Protein AF-A0A524AK94-F1 (afdb_monomer_lite)

pLDDT: mean 93.04, std 12.63, range [44.12, 98.75]

Structure (mmCIF, N/CA/C/O backbone):
data_AF-A0A524AK94-F1
#
_entry.id   AF-A0A524AK94-F1
#
loop_
_atom_site.group_PDB
_atom_site.id
_atom_site.type_symbol
_atom_site.label_atom_id
_atom_site.label_alt_id
_atom_site.label_comp_id
_atom_site.label_asym_id
_atom_site.label_entity_id
_atom_site.label_seq_id
_atom_site.pdbx_PDB_ins_code
_atom_site.Cartn_x
_atom_site.Cartn_y
_atom_site.Cartn_z
_atom_site.occupancy
_atom_site.B_iso_or_equiv
_atom_site.auth_seq_id
_atom_site.auth_comp_id
_atom_site.auth_asym_id
_atom_site.auth_atom_id
_atom_site.pdbx_PDB_model_num
ATOM 1 N N . MET A 1 1 ? -31.780 -5.107 2.260 1.00 44.16 1 MET A N 1
ATOM 2 C CA . MET A 1 1 ? -30.578 -5.140 3.117 1.00 44.16 1 MET A CA 1
ATOM 3 C C . MET A 1 1 ? -29.923 -3.767 3.025 1.00 44.16 1 MET A C 1
ATOM 5 O O . MET A 1 1 ? -29.225 -3.517 2.055 1.00 44.16 1 MET A O 1
ATOM 9 N N . SER A 1 2 ? -30.227 -2.844 3.939 1.00 44.12 2 SER A N 1
ATOM 10 C CA . SER A 1 2 ? -29.613 -1.508 3.922 1.00 44.12 2 SER A CA 1
ATOM 11 C C . SER A 1 2 ? -28.257 -1.583 4.615 1.00 44.12 2 SER A C 1
ATOM 13 O O . SER A 1 2 ? -28.196 -1.777 5.827 1.00 44.12 2 SER A O 1
ATOM 15 N N . THR A 1 3 ? -27.169 -1.483 3.855 1.00 52.97 3 THR A N 1
ATOM 16 C CA . THR A 1 3 ? -25.830 -1.308 4.419 1.00 52.97 3 THR A CA 1
ATOM 17 C C . THR A 1 3 ? -25.770 0.089 5.022 1.00 52.97 3 THR A C 1
ATOM 19 O O . THR A 1 3 ? -25.741 1.081 4.299 1.00 52.97 3 THR A O 1
ATOM 22 N N . ASN A 1 4 ? -25.808 0.181 6.350 1.00 54.19 4 ASN A N 1
ATOM 23 C CA . ASN A 1 4 ? -25.441 1.399 7.063 1.00 54.19 4 ASN A CA 1
ATOM 24 C C . ASN A 1 4 ? -23.955 1.652 6.760 1.00 54.19 4 ASN A C 1
ATOM 26 O O . ASN A 1 4 ? -23.084 1.080 7.413 1.00 54.19 4 ASN A O 1
ATOM 30 N N . GLU A 1 5 ? -23.656 2.407 5.702 1.00 61.53 5 GLU A N 1
ATOM 31 C CA . GLU A 1 5 ? -22.283 2.752 5.343 1.00 61.53 5 GLU A CA 1
ATOM 32 C C . GLU A 1 5 ? -21.750 3.753 6.369 1.00 61.53 5 GLU A C 1
ATOM 34 O O . GLU A 1 5 ? -21.894 4.971 6.240 1.00 61.53 5 GLU A O 1
ATOM 39 N N . THR A 1 6 ? -21.138 3.235 7.432 1.00 77.12 6 THR A N 1
ATOM 40 C CA . THR A 1 6 ? -20.270 4.034 8.290 1.00 77.12 6 THR A CA 1
ATOM 41 C C . THR A 1 6 ? -19.136 4.556 7.422 1.00 77.12 6 THR A C 1
ATOM 43 O O . THR A 1 6 ? -18.297 3.781 6.958 1.00 77.12 6 THR A O 1
ATOM 46 N N . LYS A 1 7 ? -19.145 5.867 7.161 1.00 89.31 7 LYS A N 1
ATOM 47 C CA . LYS A 1 7 ? -18.068 6.547 6.436 1.00 89.31 7 LYS A CA 1
ATOM 48 C C . LYS A 1 7 ? -16.712 6.148 7.036 1.00 89.31 7 LYS A C 1
ATOM 50 O O . LYS A 1 7 ? -16.596 6.177 8.264 1.00 89.31 7 LYS A O 1
ATOM 55 N N . PRO A 1 8 ? -15.700 5.836 6.204 1.00 93.56 8 PRO A N 1
ATOM 56 C CA . PRO A 1 8 ? -14.357 5.568 6.694 1.00 93.56 8 PRO A CA 1
ATOM 57 C C . PRO A 1 8 ? -13.851 6.736 7.540 1.00 93.56 8 PRO A C 1
ATOM 59 O O . PRO A 1 8 ? -14.066 7.905 7.188 1.00 93.56 8 PRO A O 1
ATOM 62 N N . SER A 1 9 ? -13.178 6.423 8.641 1.00 96.12 9 SER A N 1
ATOM 63 C CA . SER A 1 9 ? -12.605 7.429 9.528 1.00 96.12 9 SER A CA 1
ATOM 64 C C . SER A 1 9 ? -11.536 8.260 8.808 1.00 96.12 9 SER A C 1
ATOM 66 O O . SER A 1 9 ? -11.012 7.882 7.754 1.00 96.12 9 SER A O 1
ATOM 68 N N . THR A 1 10 ? -11.183 9.416 9.371 1.00 97.12 10 THR A N 1
ATOM 69 C CA . THR A 1 10 ? -10.072 10.221 8.843 1.00 97.12 10 THR A CA 1
ATOM 70 C C . THR A 1 10 ? -8.773 9.415 8.801 1.00 97.12 10 THR A C 1
ATOM 72 O O . THR A 1 10 ? -8.079 9.463 7.790 1.00 97.12 10 THR A O 1
ATOM 75 N N . ASP A 1 11 ? -8.491 8.606 9.822 1.00 97.75 11 ASP A N 1
ATOM 76 C CA . ASP A 1 11 ? -7.282 7.776 9.887 1.00 97.75 11 ASP A CA 1
ATOM 77 C C . ASP A 1 11 ? -7.266 6.699 8.801 1.00 97.75 11 ASP A C 1
ATOM 79 O O . ASP A 1 11 ? -6.240 6.469 8.159 1.00 97.75 11 ASP A O 1
ATOM 83 N N . GLU A 1 12 ? -8.413 6.071 8.534 1.00 98.00 12 GLU A N 1
ATOM 84 C CA . GLU A 1 12 ? -8.551 5.117 7.435 1.00 98.00 12 GLU A CA 1
ATOM 85 C C . GLU A 1 12 ? -8.316 5.800 6.084 1.00 98.00 12 GLU A C 1
ATOM 87 O O . GLU A 1 12 ? -7.603 5.278 5.225 1.00 98.00 12 GLU A O 1
ATOM 92 N N . ARG A 1 13 ? -8.858 7.006 5.896 1.00 98.00 13 ARG A N 1
ATOM 93 C CA . ARG A 1 13 ? -8.667 7.787 4.667 1.00 98.00 13 ARG A CA 1
ATOM 94 C C . ARG A 1 13 ? -7.217 8.229 4.483 1.00 98.00 13 ARG A C 1
ATOM 96 O O . ARG A 1 13 ? -6.707 8.127 3.371 1.00 98.00 13 ARG A O 1
ATOM 103 N N . VAL A 1 14 ? -6.548 8.671 5.547 1.00 98.50 14 VAL A N 1
ATOM 104 C CA . VAL A 1 14 ? -5.128 9.054 5.518 1.00 98.50 14 VAL A CA 1
ATOM 105 C C . VAL A 1 14 ? -4.254 7.834 5.254 1.00 98.50 14 VAL A C 1
ATOM 107 O O . VAL A 1 14 ? -3.382 7.890 4.395 1.00 98.50 14 VAL A O 1
ATOM 110 N N . THR A 1 15 ? -4.517 6.705 5.912 1.00 98.56 15 THR A N 1
ATOM 111 C CA . THR A 1 15 ? -3.748 5.470 5.694 1.00 98.56 15 THR A CA 1
ATOM 112 C C . THR A 1 15 ? -3.913 4.953 4.264 1.00 98.56 15 THR A C 1
ATOM 114 O O . THR A 1 15 ? -2.935 4.558 3.633 1.00 98.56 15 THR A O 1
ATOM 117 N N . ALA A 1 16 ? -5.130 5.008 3.713 1.00 98.50 16 ALA A N 1
ATOM 118 C CA . ALA A 1 16 ? -5.371 4.703 2.306 1.00 98.50 16 ALA A CA 1
ATOM 119 C C . ALA A 1 16 ? -4.613 5.667 1.374 1.00 98.50 16 ALA A C 1
ATOM 121 O O . ALA A 1 16 ? -3.981 5.220 0.421 1.00 98.50 16 ALA A O 1
ATOM 122 N N . ALA A 1 17 ? -4.618 6.973 1.667 1.00 98.50 17 ALA A N 1
ATOM 123 C CA . ALA A 1 17 ? -3.863 7.959 0.896 1.00 98.50 17 ALA A CA 1
ATOM 124 C C . ALA A 1 17 ? -2.347 7.699 0.947 1.00 98.50 17 ALA A C 1
ATOM 126 O O . ALA A 1 17 ? -1.684 7.796 -0.081 1.00 98.50 17 ALA A O 1
ATOM 127 N N . LEU A 1 18 ? -1.805 7.299 2.102 1.00 98.56 18 LEU A N 1
ATOM 128 C CA . LEU A 1 18 ? -0.399 6.911 2.245 1.00 98.56 18 LEU A CA 1
ATOM 129 C C . LEU A 1 18 ? -0.057 5.673 1.407 1.00 98.56 18 LEU A C 1
ATOM 131 O O . LEU A 1 18 ? 0.995 5.654 0.774 1.00 98.56 18 LEU A O 1
ATOM 135 N N . ALA A 1 19 ? -0.947 4.677 1.338 1.00 98.56 19 ALA A N 1
ATOM 136 C CA . ALA A 1 19 ? -0.733 3.488 0.510 1.00 98.56 19 ALA A CA 1
ATOM 137 C C . ALA A 1 19 ? -0.583 3.811 -0.983 1.00 98.56 19 ALA A C 1
ATOM 139 O O . ALA A 1 19 ? 0.177 3.147 -1.683 1.00 98.56 19 ALA A O 1
ATOM 140 N N . HIS A 1 20 ? -1.255 4.856 -1.469 1.00 98.44 20 HIS A N 1
ATOM 141 C CA . HIS A 1 20 ? -1.034 5.380 -2.820 1.00 98.44 20 HIS A CA 1
ATOM 142 C C . HIS A 1 20 ? 0.186 6.305 -2.888 1.00 98.44 20 HIS A C 1
ATOM 144 O O . HIS A 1 20 ? 0.961 6.234 -3.835 1.00 98.44 20 HIS A O 1
ATOM 150 N N . GLY A 1 21 ? 0.396 7.140 -1.868 1.00 98.12 21 GLY A N 1
ATOM 151 C CA . GLY A 1 21 ? 1.469 8.133 -1.821 1.00 98.12 21 GLY A CA 1
ATOM 152 C C . GLY A 1 21 ? 2.880 7.545 -1.872 1.00 98.12 21 GLY A C 1
ATOM 153 O O . GLY A 1 21 ? 3.780 8.193 -2.399 1.00 98.12 21 GLY A O 1
ATOM 154 N N . VAL A 1 22 ? 3.081 6.307 -1.407 1.00 97.81 22 VAL A N 1
ATOM 155 C CA . VAL A 1 22 ? 4.387 5.622 -1.481 1.00 97.81 22 VAL A CA 1
ATOM 156 C C . VAL A 1 22 ? 4.878 5.358 -2.909 1.00 97.81 22 VAL A C 1
ATOM 158 O O . VAL A 1 22 ? 6.052 5.040 -3.076 1.00 97.81 22 VAL A O 1
ATOM 161 N N . VAL A 1 23 ? 4.053 5.570 -3.943 1.00 96.69 23 VAL A N 1
ATOM 162 C CA . VAL A 1 23 ? 4.466 5.487 -5.358 1.00 96.69 23 VAL A CA 1
ATOM 163 C C . VAL A 1 23 ? 5.674 6.371 -5.693 1.00 96.69 23 VAL A C 1
ATOM 165 O O . VAL A 1 23 ? 6.455 6.043 -6.583 1.00 96.69 23 VAL A O 1
ATOM 168 N N . ILE A 1 24 ? 5.888 7.460 -4.945 1.00 96.38 24 ILE A N 1
ATOM 169 C CA . ILE A 1 24 ? 7.056 8.342 -5.110 1.00 96.38 24 ILE A CA 1
ATOM 170 C C . ILE A 1 24 ? 8.393 7.631 -4.847 1.00 96.38 24 ILE A C 1
ATOM 172 O O . ILE A 1 24 ? 9.439 8.115 -5.268 1.00 96.38 24 ILE A O 1
ATOM 176 N N . ALA A 1 25 ? 8.369 6.481 -4.166 1.00 95.62 25 ALA A N 1
ATOM 177 C CA . ALA A 1 25 ? 9.536 5.640 -3.919 1.00 95.62 25 ALA A CA 1
ATOM 178 C C . ALA A 1 25 ? 9.863 4.697 -5.100 1.00 95.62 25 ALA A C 1
ATOM 180 O O . ALA A 1 25 ? 10.606 3.728 -4.927 1.00 95.62 25 ALA A O 1
ATOM 181 N N . TYR A 1 26 ? 9.317 4.961 -6.294 1.00 90.50 26 TYR A N 1
ATOM 182 C CA . TYR A 1 26 ? 9.505 4.156 -7.505 1.00 90.50 26 TYR A CA 1
ATOM 183 C C . TYR A 1 26 ? 9.139 2.680 -7.260 1.00 90.50 26 TYR A C 1
ATOM 185 O O . TYR A 1 26 ? 8.093 2.395 -6.678 1.00 90.50 26 TYR A O 1
ATOM 193 N N . GLY A 1 27 ? 9.983 1.723 -7.664 1.00 85.38 27 GLY A N 1
ATOM 194 C CA . GLY A 1 27 ? 9.703 0.289 -7.517 1.00 85.38 27 GLY A CA 1
ATOM 195 C C . GLY A 1 27 ? 9.462 -0.178 -6.074 1.00 85.38 27 GLY A C 1
ATOM 196 O O . GLY A 1 27 ? 8.789 -1.186 -5.867 1.00 85.38 27 GLY A O 1
ATOM 197 N N . LEU A 1 28 ? 9.930 0.570 -5.066 1.00 95.19 28 LEU A N 1
ATOM 198 C CA . LEU A 1 28 ? 9.653 0.266 -3.657 1.00 95.19 28 LEU A CA 1
ATOM 199 C C . LEU A 1 28 ? 8.242 0.684 -3.215 1.00 95.19 28 LEU A C 1
ATOM 201 O O . LEU A 1 28 ? 7.761 0.194 -2.193 1.00 95.19 28 LEU A O 1
ATOM 205 N N . GLY A 1 29 ? 7.552 1.537 -3.977 1.00 94.81 29 GLY A N 1
ATOM 206 C CA . GLY A 1 29 ? 6.194 1.977 -3.661 1.00 94.81 29 GLY A CA 1
ATOM 207 C C . GLY A 1 29 ? 5.202 0.815 -3.590 1.00 94.81 29 GLY A C 1
ATOM 208 O O . GLY A 1 29 ? 4.451 0.699 -2.619 1.00 94.81 29 GLY A O 1
ATOM 209 N N . ALA A 1 30 ? 5.275 -0.121 -4.544 1.00 96.44 30 ALA A N 1
ATOM 210 C CA . ALA A 1 30 ? 4.430 -1.316 -4.553 1.00 96.44 30 ALA A CA 1
ATOM 211 C C . ALA A 1 30 ? 4.636 -2.179 -3.293 1.00 96.44 30 ALA A C 1
ATOM 213 O O . ALA A 1 30 ? 3.671 -2.688 -2.719 1.00 96.44 30 ALA A O 1
ATOM 214 N N . VAL A 1 31 ? 5.884 -2.283 -2.816 1.00 97.94 31 VAL A N 1
ATOM 215 C CA . VAL A 1 31 ? 6.219 -2.974 -1.561 1.00 97.94 31 VAL A CA 1
ATOM 216 C C . VAL A 1 31 ? 5.627 -2.229 -0.363 1.00 97.94 31 VAL A C 1
ATOM 218 O O . VAL A 1 31 ? 5.001 -2.852 0.492 1.00 97.94 31 VAL A O 1
ATOM 221 N N . GLY A 1 32 ? 5.755 -0.900 -0.316 1.00 98.19 32 GLY A N 1
ATOM 222 C CA . GLY A 1 32 ? 5.168 -0.073 0.743 1.00 98.19 32 GLY A CA 1
ATOM 223 C C . GLY A 1 32 ? 3.645 -0.223 0.838 1.00 98.19 32 GLY A C 1
ATOM 224 O O . GLY A 1 32 ? 3.105 -0.424 1.928 1.00 98.19 32 GLY A O 1
ATOM 225 N N . ALA A 1 33 ? 2.952 -0.212 -0.302 1.00 98.25 33 ALA A N 1
ATOM 226 C CA . ALA A 1 33 ? 1.509 -0.423 -0.369 1.00 98.25 33 ALA A CA 1
ATOM 227 C C . ALA A 1 33 ? 1.111 -1.837 0.097 1.00 98.25 33 ALA A C 1
ATOM 229 O O . ALA A 1 33 ? 0.149 -1.992 0.853 1.00 98.25 33 ALA A O 1
ATOM 230 N N . ALA A 1 34 ? 1.886 -2.863 -0.276 1.00 98.44 34 ALA A N 1
ATOM 231 C CA . ALA A 1 34 ? 1.671 -4.238 0.175 1.00 98.44 34 ALA A CA 1
ATOM 232 C C . ALA A 1 34 ? 1.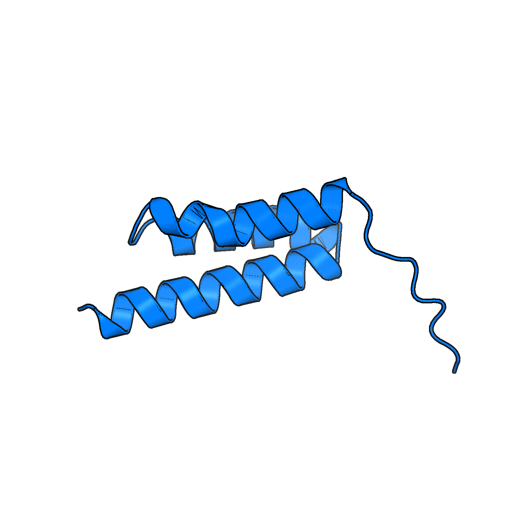892 -4.406 1.691 1.00 98.44 34 ALA A C 1
ATOM 234 O O . ALA A 1 34 ? 1.130 -5.117 2.348 1.00 98.44 34 ALA A O 1
ATOM 235 N N . VAL A 1 35 ? 2.880 -3.717 2.274 1.00 98.62 35 VAL A N 1
ATOM 236 C CA . VAL A 1 35 ? 3.088 -3.689 3.732 1.00 98.62 35 VAL A CA 1
ATOM 237 C C . VAL A 1 35 ? 1.892 -3.049 4.437 1.00 98.62 35 VAL A C 1
ATOM 239 O O . VAL A 1 35 ? 1.384 -3.614 5.406 1.00 98.62 35 VAL A O 1
ATOM 242 N N . ILE A 1 36 ? 1.383 -1.918 3.936 1.00 98.50 36 ILE A N 1
ATOM 243 C CA . ILE A 1 36 ? 0.183 -1.283 4.504 1.00 98.50 36 ILE A CA 1
ATOM 244 C C . ILE A 1 36 ? -1.022 -2.227 4.413 1.00 98.50 36 ILE A C 1
ATOM 246 O O . ILE A 1 36 ? -1.764 -2.359 5.388 1.00 98.50 36 ILE A O 1
ATOM 250 N N . TRP A 1 37 ? -1.190 -2.935 3.292 1.00 98.69 37 TRP A N 1
ATOM 251 C CA . TRP A 1 37 ? -2.224 -3.960 3.161 1.00 98.69 37 TRP A CA 1
ATOM 252 C C . TRP A 1 37 ? -2.086 -5.043 4.236 1.00 98.69 37 TRP A C 1
ATOM 254 O O . TRP A 1 37 ? -3.049 -5.299 4.955 1.00 98.69 37 TRP A O 1
ATOM 264 N N . LEU A 1 38 ? -0.895 -5.627 4.410 1.00 98.62 38 LEU A N 1
ATOM 265 C CA . LEU A 1 38 ? -0.652 -6.669 5.414 1.00 98.62 38 LEU A CA 1
ATOM 266 C C . LEU A 1 38 ? -0.996 -6.210 6.837 1.00 98.62 38 LEU A C 1
ATOM 268 O O . LEU A 1 38 ? -1.617 -6.964 7.585 1.00 98.62 38 LEU A O 1
ATOM 272 N N . LEU A 1 39 ? -0.634 -4.975 7.196 1.00 98.44 39 LEU A N 1
ATOM 273 C CA . LEU A 1 39 ? -0.869 -4.414 8.530 1.00 98.44 39 LEU A CA 1
ATOM 274 C C . LEU A 1 39 ? -2.336 -4.045 8.792 1.00 98.44 39 LEU A C 1
ATOM 276 O O . LEU A 1 39 ? -2.763 -4.025 9.951 1.00 98.44 39 LEU A O 1
ATOM 280 N N . GLN A 1 40 ? -3.097 -3.739 7.736 1.00 98.19 40 GLN A N 1
ATOM 281 C CA . GLN A 1 40 ? -4.464 -3.220 7.836 1.00 98.19 40 GLN A CA 1
ATOM 282 C C . GLN A 1 40 ? -5.542 -4.226 7.409 1.00 98.19 40 GLN A C 1
ATOM 284 O O . GLN A 1 40 ? -6.713 -3.984 7.707 1.00 98.19 40 GLN A O 1
ATOM 289 N N . LYS A 1 41 ? -5.182 -5.366 6.789 1.00 97.50 41 LYS A N 1
ATOM 290 C CA . LYS A 1 41 ? -6.130 -6.367 6.248 1.00 97.50 41 LYS A CA 1
ATOM 291 C C . LYS A 1 41 ? -7.166 -6.867 7.255 1.00 97.50 41 LYS A C 1
ATOM 293 O O . LYS A 1 41 ? -8.280 -7.194 6.862 1.00 97.50 41 LYS A O 1
ATOM 298 N N . GLU A 1 42 ? -6.813 -6.892 8.538 1.00 97.69 42 GLU A N 1
ATOM 299 C CA . GLU A 1 42 ? -7.684 -7.368 9.625 1.00 97.6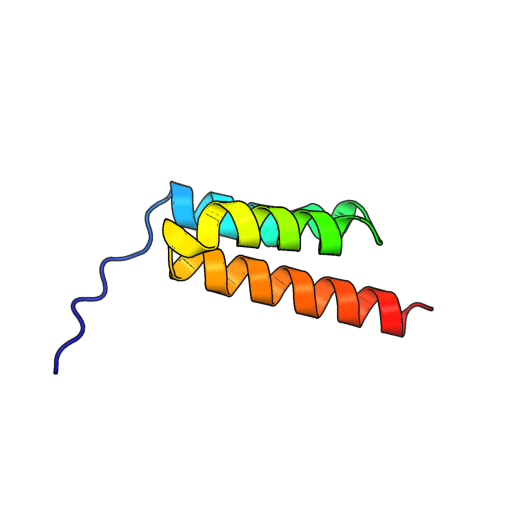9 42 GLU A CA 1
ATOM 300 C C . GLU A 1 42 ? -8.334 -6.226 10.417 1.00 97.69 42 GLU A C 1
ATOM 302 O O . GLU A 1 42 ? -9.268 -6.460 11.176 1.00 97.69 42 GLU A O 1
ATOM 307 N N . LYS A 1 43 ? -7.861 -4.987 10.236 1.00 96.06 43 LYS A N 1
ATOM 308 C CA . LYS A 1 43 ? -8.307 -3.813 11.003 1.00 96.06 43 LYS A CA 1
ATOM 309 C C . LYS A 1 43 ? -9.332 -2.975 10.252 1.00 96.06 43 LYS A C 1
ATOM 311 O O . LYS A 1 43 ? -10.254 -2.446 10.859 1.00 96.06 43 LYS A O 1
ATOM 316 N N . SER A 1 44 ? -9.169 -2.840 8.936 1.00 97.12 44 SER A N 1
ATOM 317 C CA . SER A 1 44 ? -10.060 -2.041 8.098 1.00 97.12 44 SER A CA 1
ATOM 318 C C . SER A 1 44 ? -10.186 -2.640 6.707 1.00 97.12 44 SER A C 1
ATOM 320 O O . SER A 1 44 ? -9.231 -2.665 5.930 1.00 97.12 44 SER A O 1
ATOM 322 N N . ARG A 1 45 ? -11.409 -3.050 6.353 1.00 96.69 45 ARG A N 1
ATOM 323 C CA . ARG A 1 45 ? -11.725 -3.521 4.997 1.00 96.69 45 ARG A CA 1
ATOM 324 C C . ARG A 1 45 ? -11.519 -2.424 3.952 1.00 96.69 45 ARG A C 1
ATOM 326 O O . ARG A 1 45 ? -11.089 -2.728 2.843 1.00 96.69 45 ARG A O 1
ATOM 333 N N . TYR A 1 46 ? -11.796 -1.168 4.311 1.00 97.12 46 TYR A N 1
ATOM 334 C CA . TYR A 1 46 ? -11.605 -0.020 3.426 1.00 97.12 46 TYR A CA 1
ATOM 335 C C . TYR A 1 46 ? -10.119 0.203 3.117 1.00 97.12 46 TYR A C 1
ATOM 337 O O . TYR A 1 46 ? -9.734 0.235 1.947 1.00 97.1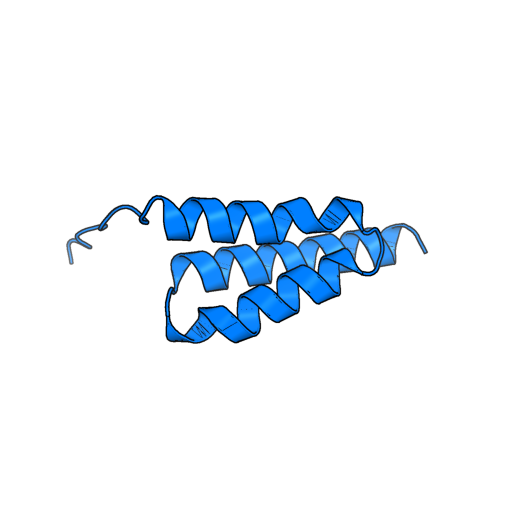2 46 TYR A O 1
ATOM 345 N N . VAL A 1 47 ? -9.272 0.294 4.150 1.00 98.31 47 VAL A N 1
ATOM 346 C CA . VAL A 1 47 ? -7.827 0.504 3.960 1.00 98.31 47 VAL A CA 1
ATOM 347 C C . VAL A 1 47 ? -7.196 -0.688 3.257 1.00 98.31 47 VAL A C 1
ATOM 349 O O . VAL A 1 47 ? -6.384 -0.496 2.359 1.00 98.31 47 VAL A O 1
ATOM 352 N N . ALA A 1 48 ? -7.598 -1.911 3.610 1.00 98.50 48 ALA A N 1
ATOM 353 C CA . ALA A 1 48 ? -7.115 -3.117 2.952 1.00 98.50 48 ALA A CA 1
ATOM 354 C C . ALA A 1 48 ? -7.406 -3.093 1.444 1.00 98.50 48 ALA A C 1
ATOM 356 O O . ALA A 1 48 ? -6.509 -3.308 0.635 1.00 98.50 48 ALA A O 1
ATOM 357 N N . PHE A 1 49 ? -8.639 -2.779 1.046 1.00 98.44 49 PHE A N 1
ATOM 358 C CA . PHE A 1 49 ? -8.984 -2.705 -0.370 1.00 98.44 49 PHE A CA 1
ATOM 359 C C . PHE A 1 49 ? -8.163 -1.635 -1.108 1.00 98.44 49 PHE A C 1
ATOM 361 O O . PHE A 1 49 ? -7.592 -1.917 -2.159 1.00 98.44 49 PHE A O 1
ATOM 368 N N . GLN A 1 50 ? -8.047 -0.435 -0.531 1.00 98.69 50 GLN A N 1
ATOM 369 C CA . GLN A 1 50 ? -7.282 0.668 -1.122 1.00 98.69 50 GLN A CA 1
ATOM 370 C C . GLN A 1 50 ? -5.782 0.365 -1.218 1.00 98.69 50 GLN A C 1
ATOM 372 O O . GLN A 1 50 ? -5.167 0.627 -2.247 1.00 98.69 50 GLN A O 1
ATOM 377 N N . ALA A 1 51 ? -5.194 -0.234 -0.183 1.00 98.75 51 ALA A N 1
ATOM 378 C CA . ALA A 1 51 ? -3.779 -0.584 -0.166 1.00 98.75 51 ALA A CA 1
ATOM 379 C C . ALA A 1 51 ? -3.445 -1.716 -1.147 1.00 98.75 51 ALA A C 1
ATOM 381 O O . ALA A 1 51 ? -2.427 -1.648 -1.832 1.00 98.75 51 ALA A O 1
ATOM 382 N N . LEU A 1 52 ? -4.320 -2.721 -1.278 1.00 98.69 52 LEU A N 1
ATOM 383 C CA . LEU A 1 52 ? -4.153 -3.768 -2.286 1.00 98.69 52 LEU A CA 1
ATOM 384 C C . LEU A 1 52 ? -4.279 -3.197 -3.703 1.00 98.69 52 LEU A C 1
ATOM 386 O O . LEU A 1 52 ? -3.466 -3.519 -4.566 1.00 98.69 52 LEU A O 1
ATOM 390 N N . GLN A 1 53 ? -5.258 -2.315 -3.933 1.00 98.75 53 GLN A N 1
ATOM 391 C CA . GLN A 1 53 ? -5.407 -1.606 -5.203 1.00 98.75 53 GLN A CA 1
ATOM 392 C C . GLN A 1 53 ? -4.140 -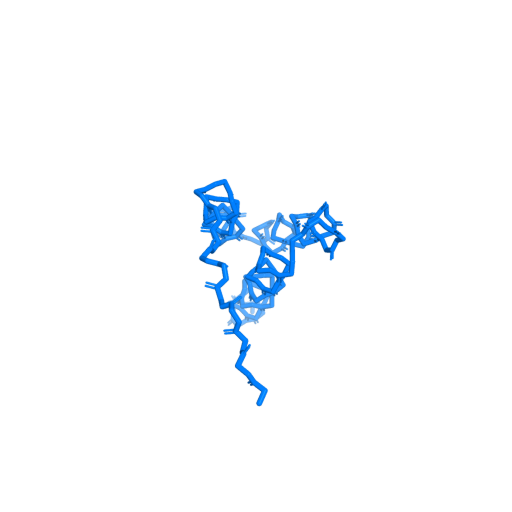0.804 -5.541 1.00 98.75 53 GLN A C 1
ATOM 394 O O . GLN A 1 53 ? -3.630 -0.905 -6.657 1.00 98.75 53 GLN A O 1
ATOM 399 N N . ALA A 1 54 ? -3.607 -0.055 -4.575 1.00 98.56 54 ALA A N 1
ATOM 400 C CA . ALA A 1 54 ? -2.374 0.704 -4.733 1.00 98.56 54 ALA A CA 1
ATOM 401 C C . ALA A 1 54 ? -1.183 -0.208 -5.072 1.00 98.56 54 ALA A C 1
ATOM 403 O O . ALA A 1 54 ? -0.455 0.074 -6.020 1.00 98.56 54 ALA A O 1
ATOM 404 N N . ALA A 1 55 ? -1.018 -1.327 -4.360 1.00 98.44 55 ALA A N 1
ATOM 405 C CA . ALA A 1 55 ? 0.058 -2.284 -4.610 1.00 98.44 55 ALA A CA 1
ATOM 406 C C . ALA A 1 55 ? -0.014 -2.874 -6.026 1.00 98.44 55 ALA A C 1
ATOM 408 O O . ALA A 1 55 ? 0.998 -2.920 -6.724 1.00 98.44 55 ALA A O 1
ATOM 409 N N . VAL A 1 56 ? -1.211 -3.268 -6.475 1.00 98.44 56 VA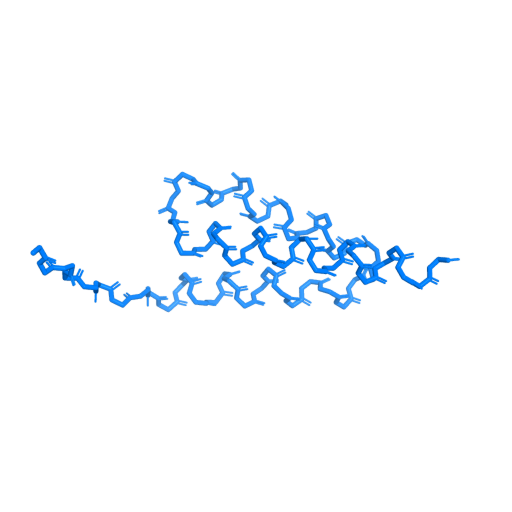L A N 1
ATOM 410 C CA . VAL A 1 56 ? -1.425 -3.832 -7.816 1.00 98.44 56 VAL A CA 1
ATOM 411 C C . VAL A 1 56 ? -1.127 -2.805 -8.906 1.00 98.44 56 VAL A C 1
ATOM 413 O O . VAL A 1 56 ? -0.397 -3.123 -9.841 1.00 98.44 56 VAL A O 1
ATOM 416 N N . TYR A 1 57 ? -1.640 -1.574 -8.800 1.00 98.19 57 TYR A N 1
ATOM 417 C CA . TYR A 1 57 ? -1.394 -0.558 -9.829 1.00 98.19 57 TYR A CA 1
ATOM 418 C C . TYR A 1 57 ? 0.055 -0.086 -9.863 1.00 98.19 57 TYR A C 1
ATOM 420 O O . TYR A 1 57 ? 0.597 0.108 -10.947 1.00 98.19 57 TYR A O 1
ATOM 428 N N . GLN A 1 58 ? 0.698 0.071 -8.706 1.00 97.75 58 GLN A N 1
ATOM 429 C CA . GLN A 1 58 ? 2.111 0.445 -8.656 1.00 97.75 58 GLN A CA 1
ATOM 430 C C . GLN A 1 58 ? 2.997 -0.665 -9.232 1.00 97.75 58 GLN A C 1
ATOM 432 O O . GLN A 1 58 ? 3.914 -0.372 -9.994 1.00 97.75 58 GLN A O 1
ATOM 437 N N . LEU A 1 59 ? 2.689 -1.936 -8.947 1.00 97.69 59 LEU A N 1
ATOM 438 C CA . LEU A 1 59 ? 3.382 -3.072 -9.555 1.00 97.69 59 LEU A CA 1
ATOM 439 C C . LEU A 1 59 ? 3.152 -3.130 -11.070 1.00 97.69 59 LEU A C 1
ATOM 441 O O . LEU A 1 59 ? 4.105 -3.288 -11.824 1.00 97.69 59 LEU A O 1
ATOM 445 N N . ALA A 1 60 ? 1.909 -2.970 -11.528 1.00 97.88 60 ALA A N 1
ATOM 446 C CA . ALA A 1 60 ? 1.595 -2.945 -12.954 1.00 97.88 60 ALA A CA 1
ATOM 447 C C . ALA A 1 60 ? 2.317 -1.793 -13.671 1.00 97.88 60 ALA A C 1
ATOM 449 O O . ALA A 1 60 ? 2.894 -2.001 -14.733 1.00 97.88 60 ALA A O 1
ATOM 450 N N . GLY A 1 61 ? 2.344 -0.602 -13.066 1.00 96.06 61 GLY A N 1
ATOM 451 C CA . GLY A 1 61 ? 3.088 0.546 -13.578 1.00 96.06 61 GLY A CA 1
ATOM 452 C C . GLY A 1 61 ? 4.587 0.270 -13.685 1.00 96.06 61 GLY A C 1
ATOM 453 O O . GLY A 1 61 ? 5.176 0.555 -14.723 1.00 96.06 61 GLY A O 1
ATOM 454 N N . LEU A 1 62 ? 5.183 -0.354 -12.662 1.00 95.06 62 LEU A N 1
ATOM 455 C CA . LEU A 1 62 ? 6.590 -0.760 -12.680 1.00 95.06 62 LEU A CA 1
ATOM 456 C C . LEU A 1 62 ? 6.887 -1.744 -13.822 1.00 95.06 62 LEU A C 1
ATOM 458 O O . LEU A 1 62 ? 7.891 -1.594 -14.506 1.00 95.06 62 LEU A O 1
ATOM 462 N N . LEU A 1 63 ? 6.011 -2.730 -14.042 1.00 95.88 63 LEU A N 1
AT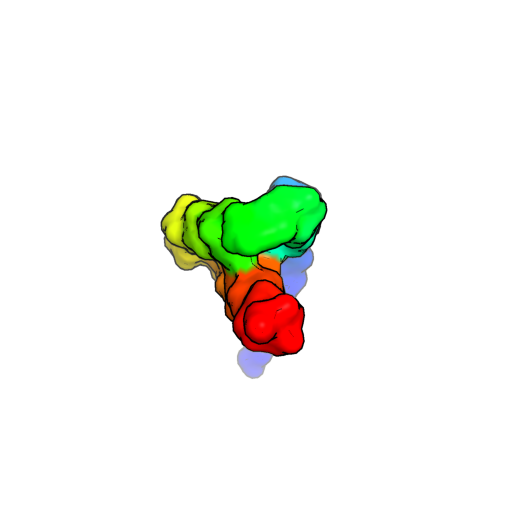OM 463 C CA . LEU A 1 63 ? 6.172 -3.720 -15.111 1.00 95.88 63 LEU A CA 1
ATOM 464 C C . LEU A 1 63 ? 6.041 -3.113 -16.511 1.00 95.88 63 LEU A C 1
ATOM 466 O O . LEU A 1 63 ? 6.697 -3.582 -17.429 1.00 95.88 63 LEU A O 1
ATOM 470 N N . VAL A 1 64 ? 5.205 -2.086 -16.684 1.00 96.25 64 VAL A N 1
ATOM 471 C CA . VAL A 1 64 ? 5.061 -1.368 -17.964 1.00 96.25 64 VAL A CA 1
ATOM 472 C C . VAL A 1 64 ? 6.287 -0.501 -18.275 1.00 96.25 64 VAL A C 1
ATOM 474 O O . VAL A 1 64 ? 6.554 -0.209 -19.436 1.00 96.25 64 VAL A O 1
ATOM 477 N N . GLN A 1 65 ? 7.008 -0.057 -17.247 1.00 89.12 65 GLN A N 1
ATOM 478 C CA . GLN A 1 65 ? 8.192 0.796 -17.380 1.00 89.12 65 GLN A CA 1
ATOM 479 C C . GLN A 1 65 ? 9.500 0.016 -17.582 1.00 89.12 65 GLN A C 1
ATOM 481 O O . GLN A 1 65 ? 10.529 0.645 -17.833 1.00 89.12 65 GLN A O 1
ATOM 486 N N . LEU A 1 66 ? 9.464 -1.311 -17.433 1.00 84.88 66 LEU A N 1
ATOM 487 C CA . LEU A 1 66 ? 10.595 -2.217 -17.628 1.00 84.88 66 LEU A CA 1
ATOM 488 C C . LEU A 1 66 ? 10.707 -2.655 -19.093 1.00 84.88 66 LEU A C 1
ATOM 490 O O . LEU A 1 66 ? 11.857 -2.711 -19.583 1.00 84.88 66 LEU A O 1
#

Sequence (66 aa):
MSTNETKPSTDERVTAALAHGVVIAYGLGAVGAAVIWLLQKEKSRYVAFQALQAAVYQLAGLLVQL

Radius of gyration: 12.88 Å; chains: 1; bounding box: 41×18×29 Å

Foldseek 3Di:
DDPPPPDDDPVLVVLLVQLLVLCVVQLCSLVSLVVSLVVCVVPDPSSNVSSPVSNVVSNVVNVVVD

Secondary structure (DSSP, 8-state):
------PPPHHHHHHHHHHHHGGGGTHHHHHHHHHHHHHHTTT-HHHHHHHHHHHHHHHHHHHHT-

=== Feature glossary ===
Reading guide. The protein is described through the following features:

Foldseek 3Di. A 3Di character summarizes, for each residue, the relative orientation of the Cα frame of its nearest spatial neighbor. Because it encodes fold topology rather than chemistry, 3Di alignments detect remote structural similarity that sequence alignment misses.

Contact-map, Ramachandran, and PAE plots. Plot images: a contact map (which residues are close in 3D, as an N×N binary image), a Ramachandran scatter (backbone torsion angles, revealing secondary-structure composition at a glance), and — for AlphaFold structures — a PAE heatmap (pairwise prediction confidence).

Radius of gyration, Cα contacts, bounding box. Radius of gyration (Rg) is the root-mean-square distance of Cα atoms from their centroid — a single number for overall size and compactness. A globular domain of N residues has Rg ≈ 2.2·N^0.38 Å; an extended or disordered chain has a much larger Rg. The Cα contact count is the number of residue pairs whose Cα atoms are within 8 Å and are more than four positions apart in sequence — a standard proxy for tertiary packing density. The bounding box is the smallest axis-aligned box enclosing all Cα atoms.

Secondary structure (8-state, DSSP). Eight-state secondary structure (DSSP): H is the canonical α-helix, G the tighter 3₁₀-helix, I the wider π-helix; E/B are β-structure, T and S are turns and bends, and '-' is everything else. DSSP derives these from the pattern of main-chain N–H···O=C hydrogen bonds, not from the sequence.

B-factor. B-factor (Debye–Waller factor) reflects atomic displacement in the crystal lattice. It is an experimental observable (units Å²), not a prediction; low values mean the atom is pinned down, high values mean it moves or is heterogeneous across the crystal.

pLDDT. pLDDT is the predicted lDDT-Cα score: AlphaFold's confidence that the local environment of each residue (all inter-atomic distances within 15 Å) is correctly placed. It is a per-residue number between 0 and 100, with higher meaning more reliable.

Nearest PDB structures. Nearest PDB neighbors are the top structural matches found by Foldseek when searching this structure against the entire Protein Data Bank. Each hit reports a TM-score (0 to 1; >0.5 almost always implies the same fold) and an E-value. These are *structural* homologs — they may share no detectable sequence similarity.

Solvent-accessible surface area. Accessible surface area quantifies burial. A residue with SASA near zero is packed into the hydrophobic core; one with SASA >100 Å² sits on the surface. Computed here via the Shrake–Rupley numerical algorithm with a 1.4 Å probe.

Rendered structure images. Structure images are PyMOL renders from six orthogonal camera directions. Cartoon representation draws helices as coils and strands as arrows; sticks shows the backbone as bonds; surface shows the solvent-excluded envelope. Rainbow coloring maps sequence position to hue (blue→red, N→C); chain coloring assigns a distinct color per polypeptide.

Backbone torsions (φ/ψ). φ (phi) and ψ (psi) are the two rotatable backbone dihedrals per residue: φ is the C(i-1)–N–Cα–C torsion, ψ is the N–Cα–C–N(i+1) torsion, both in degrees on (−180°, 180°]. α-helical residues cluster near (−60°, −45°); β-strand residues near (−120°, +130°). A Ramachandran plot is simply a scatter of (φ, ψ) for every residue.

Predicted aligned error. Predicted Aligned Error (PAE) is an AlphaFold confidence matrix: entry (i, j) is the expected error in the position of residue j, in ångströms, when the prediction is superimposed on the true structure at residue i. Low PAE within a block of residues means that block is internally rigid and well-predicted; high PAE between two blocks means their relative placement is uncertain even if each block individually is confident.

mmCIF coordinates. Structure coordinates are given as an mmCIF _atom_site loop: one row per atom with element, residue name, chain id, sequence number, and x/y/z position in Å. Only the four main-chain atoms per residue are included here; side chains are omitted to keep the record compact.

InterPro / GO / CATH / organism. Database cross-references. InterPro integrates a dozen domain/family signature databases into unified entries with residue-range hits. GO terms attach function/process/location labels with evidence codes. CATH codes position the fold in a four-level structural taxonomy. Organism is the NCBI-taxonomy species name.

Secondary structure (3-state, P-SEA). SS3 is a coarse helix/strand/coil call (letters a/b/c) made by the P-SEA algorithm from inter-Cα distances and dihedrals. It is less detailed than DSSP but needs only Cα positions.

Sequence. Sequence gives the chain of amino acids in standard one-letter code (A=alanine, C=cysteine, …, Y=tyrosine), read N→C. It is the only feature that is directly encoded by the gene; all structural features are derived from the folded form of this sequence.